Protein AF-A0A7L2HTA1-F1 (afdb_monomer_lite)

pLDDT: mean 90.25, std 9.46, range [53.38, 98.19]

Radius of gyration: 17.45 Å; chains: 1; bounding box: 38×26×56 Å

Organism: Sagittarius serpentarius (NCBI:txid56258)

Structure (mmCIF, N/CA/C/O backbone):
data_AF-A0A7L2HTA1-F1
#
_entry.id   AF-A0A7L2HTA1-F1
#
loop_
_atom_site.group_PDB
_atom_site.id
_atom_site.type_symbol
_atom_site.label_atom_id
_atom_site.label_alt_id
_atom_site.label_comp_id
_atom_site.label_asym_id
_atom_site.label_entity_id
_atom_site.label_seq_id
_atom_site.pdbx_PDB_ins_code
_atom_site.Cartn_x
_atom_site.Cartn_y
_atom_site.Cartn_z
_atom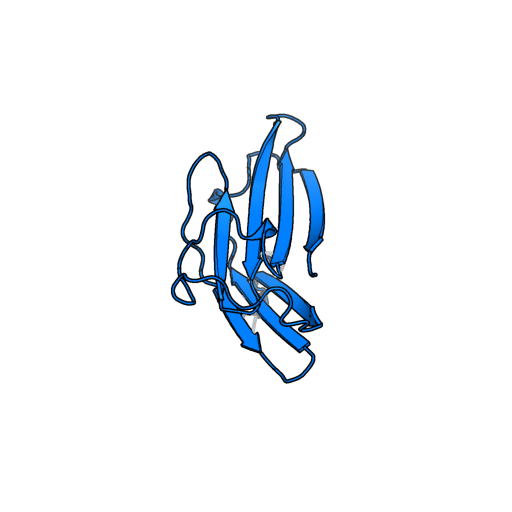_site.occupancy
_atom_site.B_iso_or_equiv
_atom_site.auth_seq_id
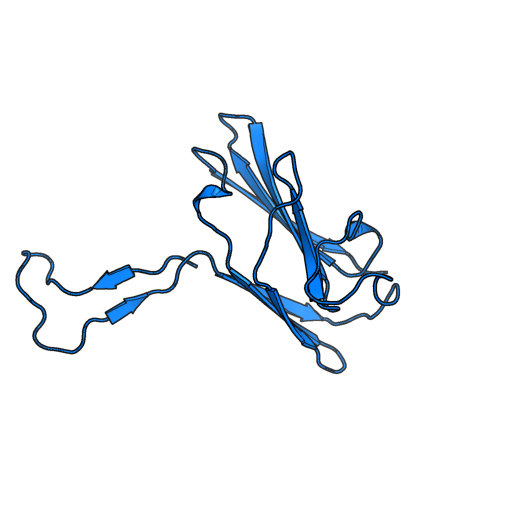_atom_site.auth_comp_id
_atom_site.auth_asym_id
_atom_site.auth_atom_id
_atom_site.pdbx_PDB_model_num
ATOM 1 N N . GLN A 1 1 ? -3.003 -4.431 8.528 1.00 54.78 1 GLN A N 1
ATOM 2 C CA . GLN A 1 1 ? -2.641 -4.963 9.865 1.00 54.78 1 GLN A CA 1
ATOM 3 C C . GLN A 1 1 ? -3.448 -4.261 10.978 1.00 54.78 1 GLN A C 1
ATOM 5 O O . GLN A 1 1 ? -4.062 -3.261 10.701 1.00 54.78 1 GLN A O 1
ATOM 10 N N . MET A 1 2 ? -3.567 -4.702 12.233 1.00 56.59 2 MET A N 1
ATOM 11 C CA . MET A 1 2 ? -4.010 -3.863 13.386 1.00 56.59 2 MET A CA 1
ATOM 12 C C . MET A 1 2 ? -3.055 -4.026 14.651 1.00 56.59 2 MET A C 1
ATOM 14 O O . MET A 1 2 ? -3.034 -5.127 15.160 1.00 56.59 2 MET A O 1
ATOM 18 N N . GLU A 1 3 ? -2.291 -2.998 15.152 1.00 60.72 3 GLU A N 1
ATOM 19 C CA . GLU A 1 3 ? -1.293 -2.862 16.244 1.00 60.72 3 GLU A CA 1
ATOM 20 C C . GLU A 1 3 ? -1.870 -2.535 17.610 1.00 60.72 3 GLU A C 1
ATOM 22 O O . GLU A 1 3 ? -2.454 -1.477 17.827 1.00 60.72 3 GLU A O 1
ATOM 27 N N . PHE A 1 4 ? -1.628 -3.422 18.560 1.00 73.25 4 PHE A N 1
ATOM 28 C CA . PHE A 1 4 ? -2.176 -3.377 19.903 1.00 73.25 4 PHE A CA 1
ATOM 29 C C . PHE A 1 4 ? -1.163 -3.923 20.898 1.00 73.25 4 PHE A C 1
ATOM 31 O O . PHE A 1 4 ? -0.584 -4.983 20.680 1.00 73.25 4 PHE A O 1
ATOM 38 N N . THR A 1 5 ? -1.000 -3.230 22.025 1.00 77.50 5 THR A N 1
ATOM 39 C CA . THR A 1 5 ? -0.033 -3.615 23.057 1.00 77.50 5 THR A CA 1
ATOM 40 C C . THR A 1 5 ? -0.730 -4.143 24.305 1.00 77.50 5 THR A C 1
ATOM 42 O O . THR A 1 5 ? -1.558 -3.463 24.911 1.00 77.50 5 THR A O 1
ATOM 45 N N . ILE A 1 6 ? -0.354 -5.344 24.728 1.00 88.19 6 ILE A N 1
ATOM 46 C CA . ILE A 1 6 ? -0.962 -6.091 25.825 1.00 88.19 6 ILE A CA 1
ATOM 47 C C . ILE A 1 6 ? -0.107 -5.899 27.079 1.00 88.19 6 ILE A C 1
ATOM 49 O O . ILE A 1 6 ? 0.944 -6.516 27.232 1.00 88.19 6 ILE A O 1
ATOM 53 N N . LYS A 1 7 ? -0.558 -5.009 27.969 1.00 89.69 7 LYS A N 1
ATOM 54 C CA . LYS A 1 7 ? 0.126 -4.658 29.235 1.00 89.69 7 LYS A CA 1
ATOM 55 C C . LYS A 1 7 ? -0.579 -5.181 30.478 1.00 89.69 7 LYS A C 1
ATOM 57 O O . LYS A 1 7 ? 0.000 -5.207 31.561 1.00 89.69 7 LYS A O 1
ATOM 62 N N . HIS A 1 8 ? -1.840 -5.543 30.311 1.00 94.06 8 HIS A N 1
ATOM 63 C CA . HIS A 1 8 ? -2.674 -6.023 31.388 1.00 94.06 8 HIS A CA 1
ATOM 64 C C . HIS A 1 8 ? -3.197 -7.400 31.015 1.00 94.06 8 HIS A C 1
ATOM 66 O O . HIS A 1 8 ? -3.516 -7.667 29.852 1.00 94.06 8 HIS A O 1
ATOM 72 N N . THR A 1 9 ? -3.260 -8.267 32.013 1.00 90.38 9 THR A N 1
ATOM 73 C CA . THR A 1 9 ? -4.057 -9.477 31.986 1.00 90.38 9 THR A CA 1
ATOM 74 C C . THR A 1 9 ? -5.532 -9.097 31.874 1.00 90.38 9 THR A C 1
ATOM 76 O O . THR A 1 9 ? -5.943 -7.948 32.048 1.00 90.38 9 THR A O 1
ATOM 79 N N . TRP A 1 10 ? -6.348 -10.082 31.534 1.00 89.19 10 TRP A N 1
ATOM 80 C CA . TRP A 1 10 ? -7.771 -9.895 31.260 1.00 89.19 10 TRP A CA 1
ATOM 81 C C . TRP A 1 10 ? -8.558 -9.329 32.455 1.00 89.19 10 TRP A C 1
ATOM 83 O O . TRP A 1 10 ? -9.542 -8.622 32.264 1.00 89.19 10 TRP A O 1
ATOM 93 N N . ASP A 1 11 ? -8.119 -9.619 33.678 1.00 93.44 11 ASP A N 1
ATOM 94 C CA . ASP A 1 11 ? -8.673 -9.121 34.939 1.00 93.44 11 ASP A CA 1
ATOM 95 C C . ASP A 1 11 ? -8.084 -7.761 35.342 1.00 93.44 11 ASP A C 1
ATOM 97 O O . ASP A 1 11 ? -8.303 -7.272 36.449 1.00 93.44 11 ASP A O 1
ATOM 101 N N . GLY A 1 12 ? -7.354 -7.129 34.421 1.00 89.06 12 GLY A N 1
ATOM 102 C CA . GLY A 1 12 ? -6.789 -5.799 34.584 1.00 89.06 12 GLY A CA 1
ATOM 103 C C . GLY A 1 12 ? -5.512 -5.767 35.417 1.00 89.06 12 GLY A C 1
ATOM 104 O O . GLY A 1 12 ? -5.002 -4.676 35.674 1.00 89.06 12 GLY A O 1
ATOM 105 N N . LEU A 1 13 ? -4.977 -6.920 35.832 1.00 96.12 13 LEU A N 1
ATOM 106 C CA . LEU A 1 13 ? -3.699 -6.970 36.537 1.00 96.12 13 LEU A CA 1
ATOM 107 C C . LEU A 1 13 ? -2.530 -6.761 35.563 1.00 96.12 13 LEU A C 1
ATOM 109 O O . LEU A 1 13 ? -2.654 -7.019 34.370 1.00 96.12 13 LEU A O 1
ATOM 113 N N . PRO A 1 14 ? -1.367 -6.282 36.023 1.00 94.81 14 PRO A N 1
ATOM 114 C CA . PRO A 1 14 ? -0.199 -6.165 35.157 1.00 94.81 14 PRO A CA 1
ATOM 115 C C . PRO A 1 14 ? 0.317 -7.533 34.692 1.00 94.81 14 PRO A C 1
ATOM 117 O O . PRO A 1 14 ? 0.355 -8.490 35.467 1.00 94.81 14 PRO A O 1
ATOM 120 N N . VAL A 1 15 ? 0.783 -7.612 33.443 1.00 93.00 15 VAL A N 1
ATOM 121 C CA . VAL A 1 15 ? 1.569 -8.767 32.979 1.00 93.00 15 VAL A CA 1
ATOM 122 C C . VAL A 1 15 ? 2.924 -8.812 33.699 1.00 93.00 15 VAL A C 1
ATOM 124 O O . VAL A 1 15 ? 3.514 -7.775 33.992 1.00 93.00 15 VAL A O 1
ATOM 127 N N . SER A 1 16 ? 3.444 -10.010 33.978 1.00 94.62 16 SER A N 1
ATOM 128 C CA . SER A 1 16 ? 4.735 -10.206 34.663 1.00 94.62 16 SER A CA 1
ATOM 129 C C . SER A 1 16 ? 5.910 -10.454 33.703 1.00 94.62 16 SER A C 1
ATOM 131 O O . SER A 1 16 ? 6.930 -11.013 34.101 1.00 94.62 16 SER A O 1
ATOM 133 N N . HIS A 1 17 ? 5.740 -10.113 32.427 1.00 92.94 17 HIS A N 1
ATOM 134 C CA . HIS A 1 17 ? 6.707 -10.283 31.344 1.00 92.94 17 HIS A CA 1
ATOM 135 C C . HIS A 1 17 ? 6.699 -9.041 30.446 1.00 92.94 17 HIS A C 1
ATOM 137 O O . HIS A 1 17 ? 5.866 -8.151 30.618 1.00 92.94 17 HIS A O 1
ATOM 143 N N . GLU A 1 18 ? 7.589 -9.003 29.457 1.00 92.25 18 GLU A N 1
ATOM 144 C CA . GLU A 1 18 ? 7.591 -7.948 28.442 1.00 92.25 18 GLU A CA 1
ATOM 145 C C . GLU A 1 18 ? 6.225 -7.863 27.732 1.00 92.25 18 GLU A C 1
ATOM 147 O O . GLU A 1 18 ? 5.746 -8.886 27.226 1.00 92.25 18 GLU A O 1
ATOM 152 N N . PRO A 1 19 ? 5.563 -6.691 27.703 1.00 91.81 19 PRO A N 1
ATOM 153 C CA . PRO A 1 19 ? 4.306 -6.503 26.993 1.00 91.81 19 PRO A CA 1
ATOM 154 C C . PRO A 1 19 ? 4.403 -6.906 25.525 1.00 91.81 19 PRO A C 1
ATOM 156 O O . PRO A 1 19 ? 5.362 -6.579 24.830 1.00 91.81 19 PRO A O 1
ATOM 159 N N . VAL A 1 20 ? 3.372 -7.592 25.046 1.00 87.50 20 VAL A N 1
ATOM 160 C CA . VAL A 1 20 ? 3.294 -8.004 23.642 1.00 87.50 20 VAL A CA 1
ATOM 161 C C . VAL A 1 20 ? 2.756 -6.854 22.813 1.00 87.50 20 VAL A C 1
ATOM 163 O O . VAL A 1 20 ? 1.790 -6.220 23.227 1.00 87.50 20 VAL A O 1
ATOM 166 N N . THR A 1 21 ? 3.317 -6.644 21.628 1.00 77.50 21 THR A N 1
ATOM 167 C CA . THR A 1 21 ? 2.833 -5.687 20.632 1.00 77.50 21 THR A CA 1
ATOM 168 C C . THR A 1 21 ? 2.359 -6.438 19.378 1.00 77.50 21 THR A C 1
ATOM 170 O O . THR A 1 21 ? 3.017 -7.355 18.899 1.00 77.50 21 THR A O 1
ATOM 173 N N . ILE A 1 22 ? 1.175 -6.095 18.887 1.00 64.94 22 ILE A N 1
ATOM 174 C CA . ILE A 1 22 ? 0.540 -6.498 17.605 1.00 64.94 22 ILE A CA 1
ATOM 175 C C . ILE A 1 22 ? 0.713 -5.309 16.631 1.00 64.94 22 ILE A C 1
ATOM 177 O O . ILE A 1 22 ? 0.817 -4.280 17.258 1.00 64.94 22 ILE A O 1
ATOM 181 N N . GL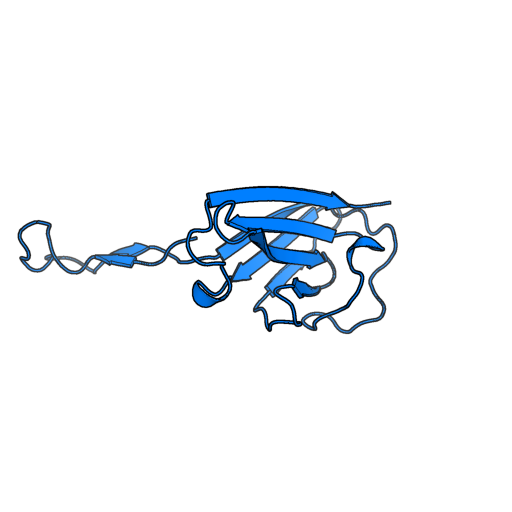Y A 1 23 ? 0.610 -5.364 15.261 1.00 66.44 23 GLY A N 1
ATOM 182 C CA . GLY A 1 23 ? 0.796 -4.275 14.206 1.00 66.44 23 GLY A CA 1
ATOM 183 C C . GLY A 1 23 ? -0.379 -3.794 13.319 1.00 66.44 23 GLY A C 1
ATOM 184 O O . GLY A 1 23 ? -1.064 -4.701 12.884 1.00 66.44 23 GLY A O 1
ATOM 185 N N . LEU A 1 24 ? -0.662 -2.456 13.081 1.00 69.06 24 LEU A N 1
ATOM 186 C CA . LEU A 1 24 ? -1.894 -1.795 12.495 1.00 69.06 24 LEU A CA 1
ATOM 187 C C . LEU A 1 24 ? -1.689 -1.273 11.066 1.00 69.06 24 LEU A C 1
ATOM 189 O O . LEU A 1 24 ? -0.572 -1.210 10.601 1.00 69.06 24 LEU A O 1
ATOM 19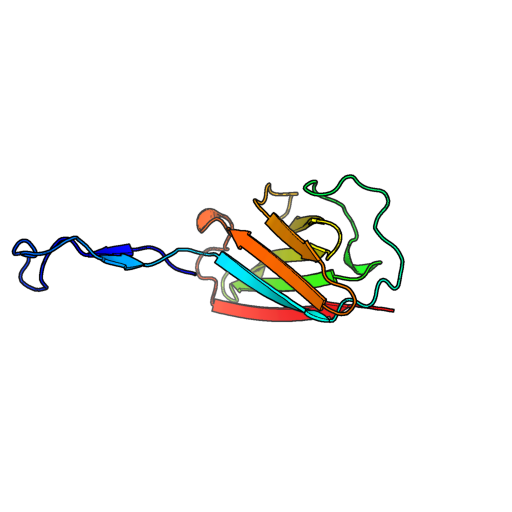3 N N . LEU A 1 25 ? -2.786 -1.009 10.353 1.00 80.56 25 LEU A N 1
ATOM 194 C CA . LEU A 1 25 ? -3.140 -1.237 8.939 1.00 80.56 25 LEU A CA 1
ATOM 195 C C . LEU A 1 25 ? -2.050 -1.336 7.863 1.00 80.56 25 LEU A C 1
ATOM 197 O O . LEU A 1 25 ? -2.228 -0.823 6.775 1.00 80.56 25 LEU A O 1
ATOM 201 N N . LEU A 1 26 ? -1.020 -2.159 8.092 1.00 88.50 26 LEU A N 1
ATOM 202 C CA . LEU A 1 26 ? -0.091 -2.595 7.048 1.00 88.50 26 LEU A CA 1
ATOM 203 C C . LEU A 1 26 ? -0.793 -3.463 5.991 1.00 88.50 26 LEU A C 1
ATOM 205 O O . LEU A 1 26 ? -1.399 -4.494 6.312 1.00 88.50 26 LEU A O 1
ATOM 209 N N . MET A 1 27 ? -0.711 -3.014 4.748 1.00 91.31 27 MET A N 1
ATOM 210 C CA . MET A 1 27 ? -0.996 -3.764 3.538 1.00 91.31 27 MET A CA 1
ATOM 211 C C . MET A 1 27 ? 0.334 -4.274 2.985 1.00 91.31 27 MET A C 1
ATOM 213 O O . MET A 1 27 ? 1.215 -3.485 2.648 1.00 91.31 27 MET A O 1
ATOM 217 N N . GLU A 1 28 ? 0.481 -5.595 2.916 1.00 95.06 28 GLU A N 1
ATOM 218 C CA . GLU A 1 28 ? 1.664 -6.244 2.353 1.00 95.06 28 GLU A CA 1
ATOM 219 C C . GLU A 1 28 ? 1.335 -6.799 0.967 1.00 95.06 28 GLU A C 1
ATOM 221 O O . GLU A 1 28 ? 0.394 -7.578 0.803 1.00 95.06 28 GLU A O 1
ATOM 226 N N . VAL A 1 29 ? 2.123 -6.410 -0.030 1.00 96.31 29 VAL A N 1
ATOM 227 C CA . VAL A 1 29 ? 2.040 -6.914 -1.399 1.00 96.31 29 VAL A CA 1
ATOM 228 C C . VAL A 1 29 ? 3.159 -7.918 -1.615 1.00 96.31 29 VAL A C 1
ATOM 230 O O . VAL A 1 29 ? 4.304 -7.663 -1.262 1.00 96.31 29 VAL A O 1
ATOM 233 N N . ASN A 1 30 ? 2.825 -9.056 -2.212 1.00 97.50 30 ASN A N 1
ATOM 234 C CA . ASN A 1 30 ? 3.778 -10.051 -2.688 1.00 97.50 30 ASN A CA 1
ATOM 235 C C . ASN A 1 30 ? 3.309 -10.489 -4.074 1.00 97.50 30 ASN A C 1
ATOM 237 O O . ASN A 1 30 ? 2.350 -11.254 -4.184 1.00 97.50 30 ASN A O 1
ATOM 241 N N . ALA A 1 31 ? 3.945 -9.983 -5.128 1.00 96.75 31 ALA A N 1
ATOM 242 C CA . ALA A 1 31 ? 3.458 -10.145 -6.495 1.00 96.75 31 ALA A CA 1
ATOM 243 C C . ALA A 1 31 ? 4.591 -10.504 -7.473 1.00 96.75 31 ALA A C 1
ATOM 245 O O . ALA A 1 31 ? 5.765 -10.239 -7.193 1.00 96.75 31 ALA A O 1
ATOM 246 N N . PRO A 1 32 ? 4.283 -11.148 -8.617 1.00 97.56 32 PRO A N 1
ATOM 247 C CA . PRO A 1 32 ? 5.214 -11.207 -9.738 1.00 97.56 32 PRO A CA 1
ATOM 248 C C . PRO A 1 32 ? 5.583 -9.794 -10.195 1.00 97.56 32 PRO A C 1
ATOM 250 O O . PRO A 1 32 ? 4.791 -8.874 -10.032 1.00 97.56 32 PRO A O 1
ATOM 253 N N . PHE A 1 33 ? 6.781 -9.642 -10.752 1.00 97.69 33 PHE A N 1
ATOM 254 C CA . PHE A 1 33 ? 7.212 -8.400 -11.388 1.00 97.69 33 PHE A CA 1
ATOM 255 C C . PHE A 1 33 ? 7.273 -8.608 -12.899 1.00 97.69 33 PHE A C 1
ATOM 257 O O . PHE A 1 33 ? 8.087 -9.410 -13.370 1.00 97.69 33 PHE A O 1
ATOM 264 N N . PHE A 1 34 ? 6.403 -7.914 -13.627 1.00 96.88 34 PHE A N 1
ATOM 265 C CA . PHE A 1 34 ? 6.263 -8.032 -15.078 1.00 96.88 34 PHE A CA 1
ATOM 266 C C . PHE A 1 34 ? 7.095 -6.989 -15.828 1.00 96.88 34 PHE A C 1
ATOM 268 O O . PHE A 1 34 ? 7.636 -7.298 -16.889 1.00 96.88 34 PHE A O 1
ATOM 275 N N . ASN A 1 35 ? 7.264 -5.796 -15.249 1.00 95.12 35 ASN A N 1
ATOM 276 C CA . ASN A 1 35 ? 7.890 -4.633 -15.874 1.00 95.12 35 ASN A CA 1
ATOM 277 C C . ASN A 1 35 ? 7.257 -4.283 -17.233 1.00 95.12 35 ASN A C 1
ATOM 279 O O . ASN A 1 35 ? 7.969 -3.895 -18.166 1.00 95.12 35 ASN A O 1
ATOM 283 N N . ASP A 1 36 ? 5.944 -4.482 -17.346 1.00 94.62 36 ASP A N 1
ATOM 284 C CA . ASP A 1 36 ? 5.164 -4.220 -18.550 1.00 94.62 36 ASP A CA 1
ATOM 285 C C . ASP A 1 36 ? 3.794 -3.627 -18.160 1.00 94.62 36 ASP A C 1
ATOM 287 O O . ASP A 1 36 ? 3.032 -4.303 -17.463 1.00 94.62 36 ASP A O 1
ATOM 291 N N . PRO A 1 37 ? 3.490 -2.372 -18.542 1.00 94.12 37 PRO A N 1
ATOM 292 C CA . PRO A 1 37 ? 4.394 -1.442 -19.224 1.00 94.12 37 PRO A CA 1
ATOM 293 C C . PRO A 1 37 ? 5.556 -0.983 -18.309 1.00 94.12 37 PRO A C 1
ATOM 295 O O . PRO A 1 37 ? 5.552 -1.252 -17.104 1.00 94.12 37 PRO A O 1
ATOM 298 N N . PRO A 1 38 ? 6.589 -0.307 -18.855 1.00 93.50 38 PRO A N 1
ATOM 299 C CA . PRO A 1 38 ? 7.716 0.197 -18.068 1.00 93.50 38 PRO A CA 1
ATOM 300 C C . PRO A 1 38 ? 7.296 1.166 -16.957 1.00 93.50 38 PRO A C 1
ATOM 302 O O . PRO A 1 38 ? 6.207 1.722 -16.989 1.00 93.50 38 PRO A O 1
ATOM 305 N N . ALA A 1 39 ? 8.213 1.430 -16.024 1.00 95.38 39 ALA A N 1
ATOM 306 C CA . ALA A 1 39 ? 7.996 2.310 -14.876 1.00 95.38 39 ALA A CA 1
ATOM 307 C C . ALA A 1 39 ? 7.270 3.638 -15.205 1.00 95.38 39 ALA A C 1
ATOM 309 O O . ALA A 1 39 ? 7.614 4.283 -16.205 1.00 95.38 39 ALA A O 1
ATOM 310 N N . PRO A 1 40 ? 6.372 4.115 -14.319 1.00 95.19 40 PRO A N 1
ATOM 311 C CA . PRO A 1 40 ? 5.813 5.458 -14.416 1.00 95.19 40 PRO A CA 1
ATOM 312 C C . PRO A 1 40 ? 6.900 6.535 -14.459 1.00 95.19 40 PRO A C 1
ATOM 314 O O . PRO A 1 40 ? 7.946 6.408 -13.824 1.00 95.19 40 PRO A O 1
ATOM 317 N N . LEU A 1 41 ? 6.630 7.641 -15.161 1.00 93.62 41 LEU A N 1
ATOM 318 C CA . LEU A 1 41 ? 7.567 8.771 -15.289 1.00 93.62 41 LEU A CA 1
ATOM 319 C C . LEU A 1 41 ? 7.788 9.555 -13.978 1.00 93.62 41 LEU A C 1
ATOM 321 O O . LEU A 1 41 ? 8.661 10.420 -13.927 1.00 93.62 41 LEU A O 1
ATOM 325 N N . GLY A 1 42 ? 6.983 9.302 -12.944 1.00 92.38 42 GLY A N 1
ATOM 326 C CA . GLY A 1 42 ? 7.094 9.957 -11.641 1.00 92.38 42 GLY A CA 1
ATOM 327 C C . GLY A 1 42 ? 8.253 9.433 -10.796 1.00 92.38 42 GLY A C 1
ATOM 328 O O . GLY A 1 42 ? 8.781 8.349 -11.029 1.00 92.38 42 GLY A O 1
ATOM 329 N N . GLU A 1 43 ? 8.627 10.185 -9.766 1.00 93.25 43 GLU A N 1
ATOM 330 C CA . GLU A 1 43 ? 9.636 9.738 -8.802 1.00 93.25 43 GLU A CA 1
ATOM 331 C C . GLU A 1 43 ? 9.084 8.614 -7.896 1.00 93.25 43 GLU A C 1
ATOM 333 O O . GLU A 1 43 ? 7.945 8.713 -7.430 1.00 93.25 43 GLU A O 1
ATOM 338 N N . PRO A 1 44 ? 9.869 7.561 -7.592 1.00 93.06 44 PRO A N 1
ATOM 339 C CA . PRO A 1 44 ? 9.510 6.571 -6.577 1.00 93.06 44 PRO A CA 1
ATOM 340 C C . PRO A 1 44 ? 9.183 7.212 -5.221 1.00 93.06 44 PRO A C 1
ATOM 342 O O . PRO A 1 44 ? 9.837 8.165 -4.797 1.00 93.06 44 PRO A O 1
ATOM 345 N N . GLY A 1 45 ? 8.186 6.674 -4.517 1.00 90.50 45 GLY A N 1
ATOM 346 C CA . GLY A 1 45 ? 7.744 7.182 -3.217 1.00 90.50 45 GLY A CA 1
ATOM 347 C C . GLY A 1 45 ? 6.875 8.441 -3.292 1.00 90.50 45 GLY A C 1
ATOM 348 O O . GLY A 1 45 ? 6.598 9.041 -2.254 1.00 90.50 45 GLY A O 1
ATOM 349 N N . LYS A 1 46 ? 6.446 8.867 -4.487 1.00 92.00 46 LYS A N 1
ATOM 350 C CA . LYS A 1 46 ? 5.505 9.980 -4.676 1.00 92.00 46 LYS A CA 1
ATOM 351 C C . LYS A 1 46 ? 4.135 9.494 -5.155 1.00 92.00 46 LYS A C 1
ATOM 353 O O . LYS A 1 46 ? 4.073 8.481 -5.860 1.00 92.00 46 LYS A O 1
ATOM 358 N N . PRO A 1 47 ? 3.063 10.245 -4.834 1.00 92.69 47 PRO A N 1
ATOM 359 C CA . PRO A 1 47 ? 1.785 10.091 -5.501 1.00 92.69 47 PRO A CA 1
ATOM 360 C C . PRO A 1 47 ? 1.937 10.204 -7.018 1.00 92.69 47 PRO A C 1
ATOM 362 O O . PRO A 1 47 ? 2.687 11.054 -7.508 1.00 92.69 47 PRO A O 1
ATOM 365 N N . PHE A 1 48 ? 1.233 9.360 -7.762 1.00 92.75 48 PHE A N 1
ATOM 366 C CA . PHE A 1 48 ? 1.205 9.425 -9.217 1.00 92.75 48 PHE A CA 1
ATOM 367 C C . PHE A 1 48 ? -0.197 9.090 -9.713 1.00 92.75 48 PHE A C 1
ATOM 369 O O . PHE A 1 48 ? -0.728 8.031 -9.404 1.00 92.75 48 PHE A O 1
ATOM 376 N N . SER A 1 49 ? -0.817 9.995 -10.465 1.00 92.44 49 SER A N 1
ATOM 377 C CA . SER A 1 49 ? -2.169 9.769 -10.974 1.00 92.44 49 SER A CA 1
ATOM 378 C C . SER A 1 49 ? -2.163 8.776 -12.144 1.00 92.44 49 SER A C 1
ATOM 380 O O . SER A 1 49 ? -1.248 8.799 -12.971 1.00 92.44 49 SER A O 1
ATOM 382 N N . ARG A 1 50 ? -3.243 7.996 -12.278 1.00 92.50 50 ARG A N 1
ATOM 383 C CA . ARG A 1 50 ? -3.427 6.980 -13.332 1.00 92.50 50 ARG A CA 1
ATOM 384 C C . ARG A 1 50 ? -2.410 5.834 -13.261 1.00 92.50 50 ARG A C 1
ATOM 386 O O . ARG A 1 50 ? -1.809 5.490 -14.278 1.00 92.50 50 ARG A O 1
ATOM 393 N N . LEU A 1 51 ? -2.175 5.251 -12.078 1.00 93.81 51 LEU A N 1
ATOM 394 C CA . LEU A 1 51 ? -1.268 4.097 -11.994 1.00 93.81 51 LEU A CA 1
ATOM 395 C C . LEU A 1 51 ? -1.858 2.835 -12.626 1.00 93.81 51 LEU A C 1
ATOM 397 O O . LEU A 1 51 ? -1.080 1.973 -13.014 1.00 93.81 51 LEU A O 1
ATOM 401 N N . TRP A 1 52 ? -3.175 2.766 -12.835 1.00 93.81 52 TRP A N 1
ATOM 402 C CA . TRP A 1 52 ? -3.832 1.707 -13.615 1.00 93.81 52 TRP A CA 1
ATOM 403 C C . TRP A 1 52 ? -3.364 1.608 -15.076 1.00 93.81 52 TRP A C 1
ATOM 405 O O . TRP A 1 52 ? -3.575 0.580 -15.714 1.00 93.81 52 TRP A O 1
ATOM 415 N N . ASP A 1 53 ? -2.718 2.648 -15.621 1.00 95.69 53 ASP A N 1
ATOM 416 C CA . ASP A 1 53 ? -2.062 2.590 -16.935 1.00 95.69 53 ASP A CA 1
ATOM 417 C C . ASP A 1 53 ? -0.708 1.836 -16.873 1.00 95.69 53 ASP A C 1
ATOM 419 O O . ASP A 1 53 ? -0.009 1.749 -17.882 1.00 95.69 53 ASP A O 1
ATOM 423 N N . TYR A 1 54 ? -0.309 1.332 -15.696 1.00 96.50 54 TYR A N 1
ATOM 424 C CA . TYR A 1 54 ? 0.967 0.673 -15.412 1.00 96.50 54 TYR A CA 1
ATOM 425 C C . TYR A 1 54 ? 0.788 -0.661 -14.677 1.00 96.50 54 TYR A C 1
ATOM 427 O O . TYR A 1 54 ? -0.317 -1.060 -14.320 1.00 96.50 54 TYR A O 1
ATOM 435 N N . GLU A 1 55 ? 1.898 -1.363 -14.421 1.00 97.56 55 GLU A N 1
ATOM 436 C CA . GLU A 1 55 ? 1.885 -2.477 -13.475 1.00 97.56 55 GLU A CA 1
ATOM 437 C C . GLU A 1 55 ? 1.539 -1.951 -12.071 1.00 97.56 55 GLU A C 1
ATOM 439 O O . GLU A 1 55 ? 2.259 -1.111 -11.518 1.00 97.56 55 GLU A O 1
ATOM 444 N N . VAL A 1 56 ? 0.431 -2.425 -11.499 1.00 97.19 56 VAL A N 1
ATOM 445 C CA . VAL A 1 56 ? -0.105 -1.909 -10.234 1.00 97.19 56 VAL A CA 1
ATOM 446 C C . VAL A 1 56 ? -0.928 -2.964 -9.495 1.00 97.19 56 VAL A C 1
ATOM 448 O O . VAL A 1 56 ? -1.556 -3.837 -10.096 1.00 97.19 56 VAL A O 1
ATOM 451 N N . VAL A 1 57 ? -0.925 -2.888 -8.166 1.00 97.69 57 VAL A N 1
ATOM 452 C CA . VAL A 1 57 ? -1.889 -3.582 -7.305 1.00 97.69 57 VAL A CA 1
ATOM 453 C C . VAL A 1 57 ? -2.835 -2.555 -6.710 1.00 97.69 57 VAL A C 1
ATOM 455 O O . VAL A 1 57 ? -2.386 -1.578 -6.115 1.00 97.69 57 VAL A O 1
ATOM 458 N N . GLU A 1 58 ? -4.131 -2.810 -6.830 1.00 96.75 58 GLU A N 1
ATOM 459 C CA . GLU A 1 58 ? -5.191 -1.929 -6.355 1.00 96.75 58 GLU A CA 1
ATOM 460 C C . GLU A 1 58 ? -5.996 -2.609 -5.253 1.00 96.75 58 GLU A C 1
ATOM 462 O O . GLU A 1 58 ? -6.297 -3.803 -5.326 1.00 96.75 58 GLU A O 1
ATOM 467 N N . ALA A 1 59 ? -6.383 -1.846 -4.238 1.00 95.81 59 ALA A N 1
ATOM 468 C CA . ALA A 1 59 ? -7.263 -2.287 -3.171 1.00 95.81 59 ALA A CA 1
ATOM 469 C C . ALA A 1 59 ? -8.324 -1.228 -2.872 1.00 95.81 59 ALA A C 1
ATOM 471 O O . ALA A 1 59 ? -8.025 -0.047 -2.727 1.00 95.81 59 ALA A O 1
ATOM 472 N N . PHE A 1 60 ? -9.564 -1.679 -2.717 1.00 94.88 60 PHE A N 1
ATOM 473 C CA . PHE A 1 60 ? -10.740 -0.856 -2.482 1.00 94.88 60 PHE A CA 1
ATOM 474 C C . PHE A 1 60 ? -11.364 -1.229 -1.145 1.00 94.88 60 PHE A C 1
ATOM 476 O O . PHE A 1 60 ? -11.670 -2.395 -0.900 1.00 94.88 60 PHE A O 1
ATOM 483 N N . PHE A 1 61 ? -11.617 -0.233 -0.307 1.00 94.12 61 PHE A N 1
ATOM 484 C CA . PHE A 1 61 ? -12.278 -0.360 0.985 1.00 94.12 61 PHE A CA 1
ATOM 485 C C . PHE A 1 61 ? -13.534 0.504 0.978 1.00 94.12 61 PHE A C 1
ATOM 487 O O . PHE A 1 61 ? -13.443 1.724 1.038 1.00 94.12 61 PHE A O 1
ATOM 494 N N . LEU A 1 62 ? -14.706 -0.117 0.891 1.00 94.12 62 LEU A N 1
ATOM 495 C CA . LEU A 1 62 ? -15.987 0.564 0.696 1.00 94.12 62 LEU A CA 1
ATOM 496 C C . LEU A 1 62 ? -16.876 0.420 1.938 1.00 94.12 62 LEU A C 1
ATOM 498 O O . LEU A 1 62 ? -16.922 -0.629 2.586 1.00 94.12 62 LEU A O 1
ATOM 502 N N . SER A 1 63 ? -17.622 1.477 2.247 1.00 93.94 63 SER A N 1
ATOM 503 C CA . SER A 1 63 ? -18.769 1.437 3.153 1.00 93.94 63 SER A CA 1
ATOM 504 C C . SER A 1 63 ? -20.050 1.370 2.328 1.00 93.94 63 SER A C 1
ATOM 506 O O . SER A 1 63 ? -20.398 2.334 1.652 1.00 93.94 63 SER A O 1
ATOM 508 N N . ASP A 1 64 ? -20.789 0.259 2.387 1.00 93.38 64 ASP A N 1
ATOM 509 C CA . ASP A 1 64 ? -22.086 0.151 1.691 1.00 93.38 64 ASP A CA 1
ATOM 510 C C . ASP A 1 64 ? -23.177 1.054 2.293 1.00 93.38 64 ASP A C 1
ATOM 512 O O . ASP A 1 64 ? -24.230 1.249 1.691 1.00 93.38 64 ASP A O 1
ATOM 516 N N . ARG A 1 65 ? -22.921 1.621 3.479 1.00 93.56 65 ARG A N 1
ATOM 517 C CA . ARG A 1 65 ? -23.830 2.545 4.162 1.00 93.56 65 ARG A CA 1
ATOM 518 C C . ARG A 1 65 ? -23.659 3.984 3.706 1.00 93.56 65 ARG A C 1
ATOM 520 O O . ARG A 1 65 ? -24.648 4.703 3.628 1.00 93.56 65 ARG A O 1
ATOM 527 N N . THR A 1 66 ? -22.415 4.422 3.507 1.00 91.81 66 THR A N 1
ATOM 528 C CA . THR A 1 66 ? -22.105 5.807 3.117 1.00 91.81 66 THR A CA 1
ATOM 529 C C . THR A 1 66 ? -21.750 5.943 1.641 1.00 91.81 66 THR A C 1
ATOM 531 O O . THR A 1 66 ? -21.601 7.067 1.176 1.00 91.81 66 THR A O 1
ATOM 534 N N . GLU A 1 67 ? -21.584 4.822 0.928 1.00 90.81 67 GLU A N 1
ATOM 535 C CA . GLU A 1 67 ? -21.114 4.728 -0.465 1.00 90.81 67 GLU A CA 1
ATOM 536 C C . GLU A 1 67 ? -19.731 5.360 -0.708 1.00 90.81 67 GLU A C 1
ATOM 538 O O . GLU A 1 67 ? -19.284 5.515 -1.841 1.00 90.81 67 GLU A O 1
ATOM 543 N N . GLN A 1 68 ? -19.015 5.696 0.363 1.00 91.50 68 GLN A N 1
ATOM 544 C CA . GLN A 1 68 ? -17.645 6.184 0.302 1.00 91.50 68 GLN A CA 1
ATOM 545 C C . GLN A 1 68 ? -16.681 5.006 0.259 1.00 91.50 68 GLN A C 1
ATOM 547 O O . GLN A 1 68 ? -16.870 4.017 0.976 1.00 91.50 68 GLN A O 1
ATOM 552 N N . TYR A 1 69 ? -15.617 5.148 -0.524 1.00 92.19 69 TYR A N 1
ATOM 553 C CA . TYR A 1 69 ? -14.547 4.167 -0.604 1.00 92.19 69 TYR A CA 1
ATOM 554 C C . TYR A 1 69 ? -13.170 4.823 -0.479 1.00 92.19 69 TYR A C 1
ATOM 556 O O . TYR A 1 69 ? -12.992 5.974 -0.867 1.00 92.19 69 TYR A O 1
ATOM 564 N N . LEU A 1 70 ? -12.218 4.076 0.074 1.00 93.12 70 LEU A N 1
ATOM 565 C CA . LEU A 1 70 ? -10.788 4.329 -0.042 1.00 93.12 70 LEU A CA 1
ATOM 566 C C . LEU A 1 70 ? -10.236 3.391 -1.112 1.00 93.12 70 LEU A C 1
ATOM 568 O O . LEU A 1 70 ? -10.420 2.179 -1.019 1.00 93.12 70 LEU A O 1
ATOM 572 N N . GLU A 1 71 ? -9.546 3.948 -2.090 1.00 94.94 71 GLU A N 1
ATOM 573 C CA . GLU A 1 71 ? -8.779 3.210 -3.091 1.00 94.94 71 GLU A CA 1
ATOM 574 C C . GLU A 1 71 ? -7.286 3.406 -2.838 1.00 94.94 71 GLU A C 1
ATOM 576 O O . GLU A 1 71 ? -6.847 4.502 -2.486 1.00 94.94 71 GLU A O 1
ATOM 581 N N . VAL A 1 72 ? -6.525 2.320 -2.955 1.00 95.38 72 VAL A N 1
ATOM 582 C CA . VAL A 1 72 ? -5.081 2.256 -2.724 1.00 95.38 72 VAL A CA 1
ATOM 583 C C . VAL A 1 72 ? -4.441 1.566 -3.921 1.00 95.38 72 VAL A C 1
ATOM 585 O O . VAL A 1 72 ? -4.648 0.372 -4.113 1.00 95.38 72 VAL A O 1
ATOM 588 N N . GLU A 1 73 ? -3.636 2.292 -4.683 1.00 96.62 73 GLU A N 1
ATOM 589 C CA . GLU A 1 73 ? -2.884 1.802 -5.838 1.00 96.62 73 GLU A CA 1
ATOM 590 C C . GLU A 1 73 ? -1.386 1.791 -5.502 1.00 96.62 73 GLU A C 1
ATOM 592 O O . GLU A 1 73 ? -0.832 2.796 -5.049 1.00 96.62 73 GLU A O 1
ATOM 597 N N . LEU A 1 74 ? -0.718 0.656 -5.710 1.00 97.38 74 LEU A N 1
ATOM 598 C CA . LEU A 1 74 ? 0.681 0.425 -5.344 1.00 97.38 74 LEU A CA 1
ATOM 599 C C . LEU A 1 74 ? 1.468 -0.121 -6.540 1.00 97.38 74 LEU A C 1
ATOM 601 O O . LEU A 1 74 ? 1.205 -1.227 -7.012 1.00 97.38 74 LEU A O 1
ATOM 605 N N . CYS A 1 75 ? 2.459 0.638 -7.010 1.00 96.31 75 CYS A N 1
ATOM 606 C CA . CYS A 1 75 ? 3.299 0.271 -8.150 1.00 96.31 75 CYS A CA 1
ATOM 607 C C . CYS A 1 75 ? 4.612 -0.405 -7.689 1.00 96.31 75 CYS A C 1
ATOM 609 O O . CYS A 1 75 ? 5.253 0.091 -6.756 1.00 96.31 75 CYS A O 1
ATOM 611 N N . PRO A 1 76 ? 5.121 -1.453 -8.374 1.00 97.44 76 PRO A N 1
ATOM 612 C CA . PRO A 1 76 ? 6.433 -2.063 -8.097 1.00 97.44 76 PRO A CA 1
ATOM 613 C C . PRO A 1 76 ? 7.625 -1.114 -8.298 1.00 97.44 76 PRO A C 1
ATOM 615 O O . PRO A 1 76 ? 8.777 -1.460 -8.009 1.00 97.44 76 PRO A O 1
ATOM 618 N N . HIS A 1 77 ? 7.384 0.077 -8.841 1.00 96.50 77 HIS A N 1
ATOM 619 C CA . HIS A 1 77 ? 8.383 1.127 -8.990 1.00 96.50 77 HIS A CA 1
ATOM 620 C C . HIS A 1 77 ? 8.351 2.159 -7.851 1.00 96.50 77 HIS A C 1
ATOM 622 O O . HIS A 1 77 ? 9.224 3.023 -7.807 1.00 96.50 77 HIS A O 1
ATOM 628 N N . GLY A 1 78 ? 7.439 2.012 -6.882 1.00 94.94 78 GLY A N 1
ATOM 629 C CA . GLY A 1 78 ? 7.378 2.805 -5.651 1.00 94.94 78 GLY A CA 1
ATOM 630 C C . GLY A 1 78 ? 6.426 3.998 -5.706 1.00 94.94 78 GLY A C 1
ATOM 631 O O . GLY A 1 78 ? 6.182 4.627 -4.678 1.00 94.94 78 GLY A O 1
ATOM 632 N N . GLN A 1 79 ? 5.885 4.335 -6.874 1.00 95.75 79 GLN A N 1
ATOM 633 C CA . GLN A 1 79 ? 4.767 5.266 -6.976 1.00 95.75 79 GLN A CA 1
ATOM 634 C C . GLN A 1 79 ? 3.521 4.636 -6.347 1.00 95.75 79 GLN A C 1
ATOM 636 O O . GLN A 1 79 ? 3.347 3.414 -6.352 1.00 95.75 79 GLN A O 1
ATOM 641 N N . HIS A 1 80 ? 2.662 5.473 -5.792 1.00 94.75 80 HIS A N 1
ATOM 642 C CA . HIS A 1 80 ? 1.420 5.041 -5.163 1.00 94.75 80 HIS A CA 1
ATOM 643 C C . HIS A 1 80 ? 0.314 6.049 -5.445 1.00 94.75 80 HIS A C 1
ATOM 645 O O . HIS A 1 80 ? 0.585 7.175 -5.858 1.00 94.75 80 HIS A O 1
ATOM 651 N N . LEU A 1 81 ? -0.929 5.670 -5.197 1.00 91.56 81 LEU A N 1
ATOM 652 C CA . LEU A 1 81 ? -2.046 6.598 -5.217 1.00 91.56 81 LEU A CA 1
ATOM 653 C C . LEU A 1 81 ? -3.067 6.173 -4.171 1.00 91.56 81 LEU A C 1
ATOM 655 O O . LEU A 1 81 ? -3.452 5.011 -4.111 1.00 91.56 81 LEU A O 1
ATOM 659 N N . LEU A 1 82 ? -3.487 7.113 -3.327 1.00 86.31 82 LEU A N 1
ATOM 660 C CA . LEU A 1 82 ? -4.624 6.924 -2.434 1.00 86.31 82 LEU A CA 1
ATOM 661 C C . LEU A 1 82 ? -5.716 7.894 -2.839 1.00 86.31 82 LEU A C 1
ATOM 663 O O . LEU A 1 82 ? -5.480 9.104 -2.845 1.00 86.31 82 LEU A O 1
ATOM 667 N N . LEU A 1 83 ? -6.905 7.371 -3.117 1.00 79.00 83 LEU A N 1
ATOM 668 C CA . LEU A 1 83 ? -8.060 8.178 -3.478 1.00 79.00 83 LEU A CA 1
ATOM 669 C C . LEU A 1 83 ? -9.154 8.031 -2.422 1.00 79.00 83 LEU A C 1
ATOM 671 O O . LEU A 1 83 ? -9.778 6.985 -2.261 1.00 79.00 83 LEU A O 1
ATOM 675 N N . LEU A 1 84 ? -9.400 9.138 -1.722 1.00 65.00 84 LEU A N 1
ATOM 676 C CA . LEU A 1 84 ? -10.647 9.425 -1.017 1.00 65.00 84 LEU A CA 1
ATOM 677 C C . LEU A 1 84 ? -11.000 10.880 -1.341 1.00 65.00 84 LEU A C 1
ATOM 679 O O . LEU A 1 84 ? -10.651 11.786 -0.590 1.00 65.00 84 LEU A O 1
ATOM 683 N N . LEU A 1 85 ? -11.596 11.128 -2.513 1.00 53.38 85 LEU A N 1
ATOM 684 C CA . LEU A 1 85 ? -11.948 12.471 -3.028 1.00 53.38 85 LEU A CA 1
ATOM 685 C C . LEU A 1 85 ? -10.763 13.464 -3.203 1.00 53.38 85 LEU A C 1
ATOM 687 O O . LEU A 1 85 ? -10.961 14.553 -3.739 1.00 53.38 85 LEU A O 1
ATOM 691 N N . SER A 1 86 ? -9.546 13.094 -2.790 1.00 59.88 86 SER A N 1
ATOM 692 C CA . SER A 1 86 ? -8.277 13.825 -2.917 1.00 59.88 86 SER A CA 1
ATOM 693 C C . SER A 1 86 ? -7.090 12.871 -2.717 1.00 59.88 86 SER A C 1
ATOM 695 O O . SER A 1 86 ? -7.254 11.841 -2.062 1.00 59.88 86 SER A O 1
ATOM 697 N N . GLU A 1 87 ? -5.913 13.222 -3.246 1.00 75.94 87 GLU A N 1
ATOM 698 C CA . GLU A 1 87 ? -4.665 12.467 -3.057 1.00 75.94 87 GLU A CA 1
ATOM 699 C C . GLU A 1 87 ? -4.222 12.503 -1.585 1.00 75.94 87 GLU A C 1
ATOM 701 O O . GLU A 1 87 ? -4.049 13.580 -1.007 1.00 75.94 87 GLU A O 1
ATOM 706 N N . LEU A 1 88 ? -4.037 11.329 -0.975 1.00 83.81 88 LEU A N 1
ATOM 707 C CA . LEU A 1 88 ? -3.580 11.201 0.412 1.00 83.81 88 LEU A CA 1
ATOM 708 C C . LEU A 1 88 ? -2.130 10.694 0.478 1.00 83.81 88 LEU A C 1
ATOM 710 O O . LEU A 1 88 ? -1.735 9.854 -0.332 1.00 83.81 88 LEU A O 1
ATOM 714 N N . PRO A 1 89 ? -1.322 11.174 1.439 1.00 85.56 89 PRO A N 1
ATOM 715 C CA . PRO A 1 89 ? 0.041 10.687 1.616 1.00 85.56 89 PRO A CA 1
ATOM 716 C C . PRO A 1 89 ? 0.049 9.234 2.115 1.00 85.56 89 PRO A C 1
ATOM 718 O O . PRO A 1 89 ? -0.760 8.865 2.965 1.00 85.56 89 PRO A O 1
ATOM 721 N N . LEU A 1 90 ? 0.998 8.427 1.635 1.00 89.75 90 LEU A N 1
ATOM 722 C CA . LEU A 1 90 ? 1.192 7.043 2.069 1.00 89.75 90 LEU A CA 1
ATOM 723 C C . LEU A 1 90 ? 2.676 6.733 2.279 1.00 89.75 90 LEU A C 1
ATOM 725 O O . LEU A 1 90 ? 3.519 7.046 1.439 1.00 89.75 90 LEU A O 1
ATOM 729 N N . GLU A 1 91 ? 2.983 6.050 3.380 1.00 89.44 91 GLU A N 1
ATOM 730 C CA . GLU A 1 91 ? 4.271 5.382 3.554 1.00 89.44 91 GLU A CA 1
ATOM 731 C C . GLU A 1 91 ? 4.232 4.033 2.845 1.00 89.44 91 GLU A C 1
ATOM 733 O O . GLU A 1 91 ? 3.465 3.143 3.225 1.00 89.44 91 GLU A O 1
ATOM 738 N N . PHE A 1 92 ? 5.046 3.910 1.798 1.00 94.00 92 PHE A N 1
ATOM 739 C CA . PHE A 1 92 ? 5.105 2.734 0.949 1.00 94.00 92 PHE A CA 1
ATOM 740 C C . PHE A 1 92 ? 6.551 2.336 0.670 1.00 94.00 92 PHE A C 1
ATOM 742 O O . PHE A 1 92 ? 7.310 3.083 0.050 1.00 94.00 92 PHE A O 1
ATOM 749 N N . GLU A 1 93 ? 6.922 1.142 1.114 1.00 95.75 93 GLU A N 1
ATOM 750 C CA . GLU A 1 93 ? 8.220 0.539 0.841 1.00 95.75 93 GLU A CA 1
ATOM 751 C C . GLU A 1 93 ? 8.087 -0.526 -0.239 1.00 95.75 93 GLU A C 1
ATOM 753 O O . GLU A 1 93 ? 7.155 -1.331 -0.209 1.00 95.75 93 GLU A O 1
ATOM 758 N N . VAL A 1 94 ? 9.049 -0.566 -1.163 1.00 96.88 94 VAL A N 1
ATOM 759 C CA . VAL A 1 94 ? 9.089 -1.571 -2.227 1.00 96.88 94 VAL A CA 1
ATOM 760 C C . VAL A 1 94 ? 10.448 -2.238 -2.282 1.00 96.88 94 VAL A C 1
ATOM 762 O O . VAL A 1 94 ? 11.477 -1.579 -2.430 1.00 96.88 94 VAL A O 1
ATOM 765 N N . THR A 1 95 ? 10.441 -3.567 -2.243 1.00 97.31 95 THR A N 1
ATOM 766 C CA . THR A 1 95 ? 11.603 -4.393 -2.566 1.00 97.31 95 THR A CA 1
ATOM 767 C C . THR A 1 95 ? 11.332 -5.128 -3.863 1.00 97.31 95 THR A C 1
ATOM 769 O O . THR A 1 95 ? 10.460 -5.987 -3.935 1.00 97.31 95 THR A O 1
ATOM 772 N N . ARG A 1 96 ? 12.096 -4.810 -4.906 1.00 95.88 96 ARG A N 1
ATOM 773 C CA . ARG A 1 96 ? 11.941 -5.436 -6.217 1.00 95.88 96 ARG A CA 1
ATOM 774 C C . ARG A 1 96 ? 13.064 -6.425 -6.501 1.00 95.88 96 ARG A C 1
ATOM 776 O O . ARG A 1 96 ? 14.241 -6.095 -6.384 1.00 95.88 96 ARG A O 1
ATOM 783 N N . MET A 1 97 ? 12.690 -7.623 -6.931 1.00 95.50 97 MET A N 1
ATOM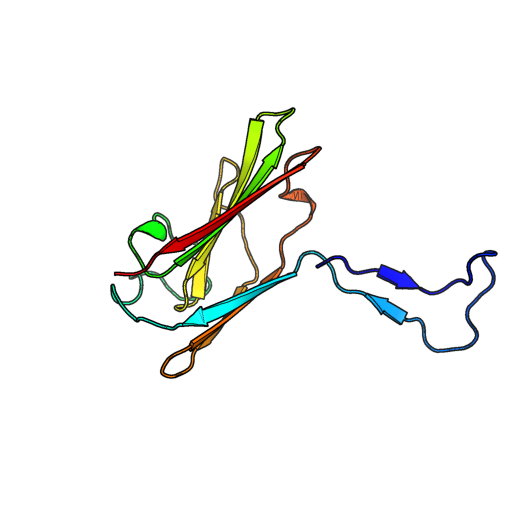 784 C CA . MET A 1 97 ? 13.576 -8.684 -7.406 1.00 95.50 97 MET A CA 1
ATOM 785 C C . MET A 1 97 ? 13.419 -8.874 -8.923 1.00 95.50 97 MET A C 1
ATOM 787 O O . MET A 1 97 ? 12.689 -8.153 -9.597 1.00 95.50 97 MET A O 1
ATOM 791 N N . LYS A 1 98 ? 14.110 -9.873 -9.490 1.00 94.25 98 LYS A N 1
ATOM 792 C CA . LYS A 1 98 ? 14.103 -10.127 -10.940 1.00 94.25 98 LYS A CA 1
ATOM 793 C C . LYS A 1 98 ? 12.720 -10.485 -11.500 1.00 94.25 98 LYS A C 1
ATOM 795 O O . LYS A 1 98 ? 12.424 -10.127 -12.629 1.00 94.25 98 LYS A O 1
ATOM 800 N N . THR A 1 99 ? 11.923 -11.240 -10.749 1.00 96.06 99 THR A N 1
ATOM 801 C CA . THR A 1 99 ? 10.630 -11.789 -11.203 1.00 96.06 99 THR A CA 1
ATOM 802 C C . THR A 1 99 ? 9.504 -11.560 -10.201 1.00 96.06 99 THR A C 1
ATOM 804 O O . THR A 1 99 ? 8.406 -12.085 -10.374 1.00 96.06 99 THR A O 1
ATOM 807 N N . LYS A 1 100 ? 9.786 -10.835 -9.118 1.00 97.56 100 LYS A N 1
ATOM 808 C CA . LYS A 1 100 ? 8.871 -10.585 -8.007 1.00 97.56 100 LYS A CA 1
ATOM 809 C C . LYS A 1 100 ? 9.114 -9.205 -7.432 1.00 97.56 100 LYS A C 1
ATOM 811 O O . LYS A 1 100 ? 10.217 -8.676 -7.567 1.00 97.56 100 LYS A O 1
ATOM 816 N N . TRP A 1 101 ? 8.124 -8.682 -6.738 1.00 98.06 101 TRP A N 1
ATOM 817 C CA . TRP A 1 101 ? 8.280 -7.536 -5.867 1.00 98.06 101 TRP A CA 1
ATOM 818 C C . TRP A 1 101 ? 7.443 -7.708 -4.605 1.00 98.06 101 TRP A C 1
ATOM 820 O O . TRP A 1 101 ? 6.429 -8.412 -4.581 1.00 98.06 101 TRP A O 1
ATOM 830 N N . GLU A 1 102 ? 7.915 -7.062 -3.553 1.00 98.19 102 GLU A N 1
ATOM 831 C CA . GLU A 1 102 ? 7.272 -6.981 -2.257 1.00 98.19 102 GLU A CA 1
ATOM 832 C C . GLU A 1 102 ? 6.984 -5.515 -1.957 1.00 98.19 102 GLU A C 1
ATOM 834 O O . GLU A 1 102 ? 7.810 -4.645 -2.242 1.00 98.19 102 GLU A O 1
ATOM 839 N N . GLY A 1 103 ? 5.811 -5.244 -1.399 1.00 96.81 103 GLY A N 1
ATOM 840 C CA . GLY A 1 103 ? 5.355 -3.909 -1.043 1.00 96.81 103 GLY A CA 1
ATOM 841 C C . GLY A 1 103 ? 4.856 -3.872 0.394 1.00 96.81 103 GLY A C 1
ATOM 842 O O . GLY A 1 103 ? 4.225 -4.823 0.846 1.00 96.81 103 GLY A O 1
ATOM 843 N N . LYS A 1 104 ? 5.107 -2.783 1.112 1.00 95.50 104 LYS A N 1
ATOM 844 C CA . LYS A 1 104 ? 4.612 -2.568 2.476 1.00 95.50 104 LYS A CA 1
ATOM 845 C C . LYS A 1 104 ? 4.041 -1.168 2.586 1.00 95.50 104 LYS A C 1
ATOM 847 O O . LYS A 1 104 ? 4.789 -0.202 2.507 1.00 95.50 104 LYS A O 1
ATOM 852 N N . ALA A 1 105 ? 2.724 -1.071 2.726 1.00 93.25 105 ALA A N 1
ATOM 853 C CA . ALA A 1 105 ? 1.997 0.190 2.801 1.00 93.25 105 ALA A CA 1
ATOM 854 C C . ALA A 1 105 ? 1.285 0.324 4.150 1.00 93.25 105 ALA A C 1
ATOM 856 O O . ALA A 1 105 ? 0.419 -0.486 4.481 1.00 93.25 105 ALA A O 1
ATOM 857 N N . HIS A 1 106 ? 1.623 1.344 4.935 1.00 89.75 106 HIS A N 1
ATOM 858 C CA . HIS A 1 106 ? 0.950 1.613 6.208 1.00 89.75 106 HIS A CA 1
ATOM 859 C C . HIS A 1 106 ? -0.295 2.462 5.967 1.00 89.75 106 HIS A C 1
ATOM 861 O O . HIS A 1 106 ? -0.180 3.657 5.724 1.00 89.75 106 HIS A O 1
ATOM 867 N N . LEU A 1 107 ? -1.486 1.862 6.044 1.00 89.50 107 LEU A N 1
ATOM 868 C CA . LEU A 1 107 ? -2.746 2.563 5.792 1.00 89.50 107 LEU A CA 1
ATOM 869 C C . LEU A 1 107 ? -3.236 3.280 7.065 1.00 89.50 107 LEU A C 1
ATOM 871 O O . LEU A 1 107 ? -3.504 2.640 8.080 1.00 89.50 107 LEU A O 1
ATOM 875 N N . PRO A 1 108 ? -3.404 4.605 7.074 1.00 87.44 108 PRO A N 1
ATOM 876 C CA . PRO A 1 108 ? -3.983 5.281 8.229 1.00 87.44 108 PRO A CA 1
ATOM 877 C C . PRO A 1 108 ? -5.460 4.910 8.431 1.00 87.44 108 PRO A C 1
ATOM 879 O O . PRO A 1 108 ? -6.268 4.991 7.510 1.00 87.44 108 PRO A O 1
ATOM 882 N N . TRP A 1 109 ? -5.848 4.533 9.657 1.00 84.06 109 TRP A N 1
ATOM 883 C CA . TRP A 1 109 ? -7.236 4.146 9.981 1.00 84.06 109 TRP A CA 1
ATOM 884 C C . TRP A 1 109 ? -8.261 5.236 9.648 1.00 84.06 109 TRP A C 1
ATOM 886 O O . TRP A 1 109 ? -9.379 4.941 9.242 1.00 84.06 109 TRP A O 1
ATOM 896 N N . ASN A 1 110 ? -7.879 6.503 9.789 1.00 85.38 110 ASN A N 1
ATOM 897 C CA . ASN A 1 110 ? -8.732 7.647 9.477 1.00 85.38 110 ASN A CA 1
ATOM 898 C C . ASN A 1 110 ? -8.949 7.869 7.972 1.00 85.38 110 ASN A C 1
ATOM 900 O O . ASN A 1 110 ? -9.738 8.742 7.620 1.00 85.38 110 ASN A O 1
ATOM 904 N N . TYR A 1 111 ? -8.264 7.127 7.098 1.00 88.94 111 TYR A N 1
ATOM 905 C CA . TYR A 1 111 ? -8.523 7.164 5.655 1.00 88.94 111 TYR A CA 1
ATOM 906 C C . TYR A 1 111 ? -9.657 6.227 5.257 1.00 88.94 111 TYR A C 1
ATOM 908 O O . TYR A 1 111 ? -10.250 6.392 4.196 1.00 88.94 111 TYR A O 1
ATOM 916 N N . PHE A 1 112 ? -9.984 5.256 6.108 1.00 89.25 112 PHE A N 1
ATOM 917 C CA . PHE A 1 112 ? -11.085 4.348 5.853 1.00 89.25 112 PHE A CA 1
ATOM 918 C C . PHE A 1 112 ? -12.410 5.082 6.073 1.00 89.25 112 PHE A C 1
ATOM 920 O O . PHE A 1 112 ? -12.604 5.711 7.121 1.00 89.25 112 PHE A O 1
ATOM 927 N N . PRO A 1 113 ? -13.359 4.970 5.133 1.00 89.56 113 PRO A N 1
ATOM 928 C CA . PRO A 1 113 ? -14.714 5.443 5.343 1.00 89.56 113 PRO A CA 1
ATOM 929 C C . PRO A 1 113 ? -15.32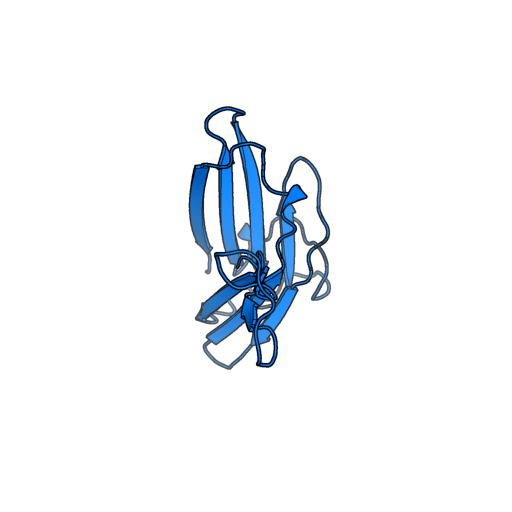7 4.908 6.647 1.00 89.56 113 PRO A C 1
ATOM 931 O O . PRO A 1 113 ? -15.109 3.739 7.008 1.00 89.56 113 PRO A O 1
ATOM 934 N N . PRO A 1 114 ? -16.158 5.701 7.347 1.00 89.75 114 PRO A N 1
ATOM 935 C CA . PRO A 1 114 ? -16.931 5.201 8.473 1.00 89.75 114 PRO A CA 1
ATOM 936 C C . PRO A 1 114 ? -17.744 3.971 8.069 1.00 89.75 114 PRO A C 1
ATOM 938 O O . PRO A 1 114 ? -18.395 3.951 7.024 1.00 89.75 114 PRO A O 1
ATOM 941 N N . CYS A 1 115 ? -17.719 2.946 8.919 1.00 89.06 115 CYS A N 1
ATOM 942 C CA . CYS A 1 115 ? -18.405 1.679 8.665 1.00 89.06 115 CYS A CA 1
ATOM 943 C C . CYS A 1 115 ? -17.934 0.945 7.395 1.00 89.06 115 CYS A C 1
ATOM 945 O O . CYS A 1 115 ? -18.723 0.194 6.824 1.00 89.06 115 CYS A O 1
ATOM 947 N N . THR A 1 116 ? -16.670 1.119 6.981 1.00 91.44 116 THR A N 1
ATOM 948 C CA . THR A 1 116 ? -16.049 0.284 5.938 1.00 91.44 116 THR A CA 1
ATOM 949 C C . THR A 1 116 ? -16.324 -1.193 6.216 1.00 91.44 116 THR A C 1
ATOM 951 O O . THR A 1 116 ? -15.962 -1.717 7.271 1.00 91.44 116 THR A O 1
ATOM 954 N N . ASN A 1 117 ? -16.987 -1.856 5.272 1.00 91.88 117 ASN A N 1
ATOM 955 C CA . ASN A 1 117 ? -17.464 -3.230 5.425 1.00 91.88 117 ASN A CA 1
ATOM 956 C C . ASN A 1 117 ? -17.418 -4.052 4.127 1.00 91.88 117 ASN A C 1
ATOM 958 O O . ASN A 1 117 ? -17.815 -5.220 4.129 1.00 91.88 117 ASN A O 1
ATOM 962 N N . LYS A 1 118 ? -16.936 -3.465 3.029 1.00 93.88 118 LYS A N 1
ATOM 963 C CA . LYS A 1 118 ? -16.689 -4.125 1.748 1.00 93.88 118 LYS A CA 1
ATOM 964 C C . LYS A 1 118 ? -15.229 -3.941 1.356 1.00 93.88 118 LYS A C 1
ATOM 966 O O . LYS A 1 118 ? -14.624 -2.913 1.652 1.00 93.88 118 LYS A O 1
ATOM 971 N N . PHE A 1 119 ? -14.688 -4.943 0.678 1.00 94.88 119 PHE A N 1
ATOM 972 C CA . PHE A 1 119 ? -13.314 -4.954 0.201 1.00 94.88 119 PHE A CA 1
ATOM 973 C C . PHE A 1 119 ? -13.241 -5.606 -1.180 1.00 94.88 119 PHE A C 1
ATOM 975 O O . PHE A 1 119 ? -13.941 -6.593 -1.417 1.00 94.88 119 PHE A O 1
ATOM 982 N N . ASN A 1 120 ? -12.396 -5.078 -2.062 1.00 95.88 120 ASN A N 1
ATOM 983 C CA . ASN A 1 120 ? -12.030 -5.719 -3.323 1.00 95.88 120 ASN A CA 1
ATOM 984 C C . ASN A 1 120 ? -10.586 -5.362 -3.705 1.00 95.88 120 ASN A C 1
ATOM 986 O O . ASN A 1 120 ? -10.063 -4.366 -3.216 1.00 95.88 120 ASN A O 1
ATOM 990 N N . ALA A 1 121 ? -9.946 -6.152 -4.564 1.00 96.69 121 ALA A N 1
ATOM 991 C CA . ALA A 1 121 ? -8.587 -5.881 -5.020 1.00 96.69 121 ALA A CA 1
ATOM 992 C C . ALA A 1 121 ? -8.343 -6.405 -6.439 1.00 96.69 121 ALA A C 1
ATOM 994 O O . ALA A 1 121 ? -8.920 -7.420 -6.837 1.00 96.69 121 ALA A O 1
ATOM 995 N N . PHE A 1 122 ? -7.452 -5.736 -7.166 1.00 96.44 122 PHE A N 1
ATOM 996 C CA . PHE A 1 122 ? -7.038 -6.094 -8.519 1.00 96.44 122 PHE A CA 1
ATOM 997 C C . PHE A 1 122 ? -5.516 -6.029 -8.651 1.00 96.44 122 PHE A C 1
ATOM 999 O O . PHE A 1 122 ? -4.827 -5.380 -7.866 1.00 96.44 122 PHE A O 1
ATOM 1006 N N . ALA A 1 123 ? -4.992 -6.725 -9.651 1.00 96.81 123 ALA A N 1
ATOM 1007 C CA . ALA A 1 123 ? -3.618 -6.575 -10.100 1.00 96.81 123 ALA A CA 1
ATOM 1008 C C . ALA A 1 123 ? -3.657 -6.379 -11.613 1.00 96.81 123 ALA A C 1
ATOM 1010 O O . ALA A 1 123 ? -4.288 -7.170 -12.317 1.00 96.81 123 ALA A O 1
ATOM 1011 N N . ILE A 1 124 ? -3.012 -5.321 -12.086 1.00 95.62 124 ILE A N 1
ATOM 1012 C CA . ILE A 1 124 ? -2.968 -4.933 -13.492 1.00 95.62 124 ILE A CA 1
ATOM 1013 C C . ILE A 1 124 ? -1.516 -5.025 -13.950 1.00 95.62 124 ILE A C 1
ATOM 1015 O O . ILE A 1 124 ? -0.597 -4.644 -13.225 1.00 95.62 124 ILE A O 1
ATOM 1019 N N . HIS A 1 125 ? -1.318 -5.589 -15.135 1.00 92.81 125 HIS A N 1
ATOM 1020 C CA . HIS A 1 125 ? -0.047 -5.656 -15.844 1.00 92.81 125 HIS A CA 1
ATOM 1021 C C . HIS A 1 125 ? -0.337 -5.877 -17.335 1.00 92.81 125 HIS A C 1
ATOM 1023 O O . HIS A 1 125 ? -1.335 -6.528 -17.657 1.00 92.81 125 HIS A O 1
ATOM 1029 N N . GLY A 1 126 ? 0.580 -5.449 -18.207 1.00 79.94 126 GLY A N 1
ATOM 1030 C CA . GLY A 1 126 ? 0.549 -5.685 -19.660 1.00 79.94 126 GLY A CA 1
ATOM 1031 C C . GLY A 1 126 ? -0.791 -5.381 -20.319 1.00 79.94 126 GLY A C 1
ATOM 1032 O O . GLY A 1 126 ? -1.207 -6.215 -21.157 1.00 79.94 126 GLY A O 1
#

Foldseek 3Di:
DCWDWAQADPVRHGDPDPIDIDDPDKDKDKFWDDCAPPDDPDAAQEEDPPCLVAFWKKKWFAAPVVRFIWIWIAHLRRHIAIDRPDTDHWDKDWDDDPTIIMMIIHDDPVSHPVRRDDMDMDTHHD

Sequence (126 aa):
QMEFTIKHTWDGLPVSHEPVTIGLLLMEVNAPFFNDPPAPLGEPGKPFSRLWDYEVVEAFFLSDRTEQYLEVELCPHGQHLLLLLSELPLEFEVTRMKTKWEGKAHLPWNYFPPCTNKFNAFAIHG

Secondary structure (DSSP, 8-state):
----EE-B-TTSPBPSSPPEE---SEEEEEEE----S---SSPTTSB-S-GGGSSEEEEEEE-TTT--EEEEEE-TTS-EEEESSSB---EEEEEE-SSEEEEEEE--GGGSPTT--EEEEEEE--